Protein AF-A0A2H0Q4I6-F1 (afdb_monomer_lite)

Radius of gyration: 19.43 Å; chains: 1; bounding box: 42×50×56 Å

pLDDT: mean 83.9, std 11.61, range [44.5, 95.38]

Structure (mmCIF, N/CA/C/O backbone):
data_AF-A0A2H0Q4I6-F1
#
_entry.id   AF-A0A2H0Q4I6-F1
#
loop_
_atom_site.group_PDB
_atom_site.id
_atom_site.type_symbol
_atom_site.label_atom_id
_atom_site.label_alt_id
_atom_site.label_comp_id
_atom_site.label_asym_id
_atom_site.label_entity_id
_atom_site.label_seq_id
_atom_site.pdbx_PDB_ins_code
_atom_site.Cartn_x
_atom_site.Cartn_y
_atom_site.Cartn_z
_atom_site.occupancy
_atom_site.B_iso_or_equiv
_atom_site.auth_seq_id
_atom_site.auth_comp_id
_atom_site.auth_asym_id
_atom_site.auth_atom_id
_atom_site.pdbx_PDB_model_num
ATOM 1 N N . MET A 1 1 ? 1.299 37.654 40.352 1.00 44.50 1 MET A N 1
ATOM 2 C CA . MET A 1 1 ? 2.187 37.600 39.169 1.00 44.50 1 MET A CA 1
ATOM 3 C C . MET A 1 1 ? 2.622 36.148 38.981 1.00 44.50 1 MET A C 1
ATOM 5 O O . MET A 1 1 ? 3.611 35.758 39.574 1.00 44.50 1 MET A O 1
ATOM 9 N N . THR A 1 2 ? 1.852 35.319 38.267 1.00 45.03 2 THR A N 1
ATOM 10 C CA . THR A 1 2 ? 2.060 33.846 38.261 1.00 45.03 2 THR A CA 1
ATOM 11 C C . THR A 1 2 ? 1.660 33.159 36.943 1.00 45.03 2 THR A C 1
ATOM 13 O O . THR A 1 2 ? 1.434 31.959 36.931 1.00 45.03 2 THR A O 1
ATOM 16 N N . ASN A 1 3 ? 1.594 33.889 35.821 1.00 55.78 3 ASN A N 1
ATOM 17 C CA . ASN A 1 3 ? 1.218 33.302 34.519 1.00 55.78 3 ASN A CA 1
ATOM 18 C C . ASN A 1 3 ? 2.376 33.183 33.509 1.00 55.78 3 ASN A C 1
ATOM 20 O O . ASN A 1 3 ? 2.262 32.422 32.556 1.00 55.78 3 ASN A O 1
ATOM 24 N N . ASN A 1 4 ? 3.496 33.895 33.700 1.00 55.16 4 ASN A N 1
ATOM 25 C CA . ASN A 1 4 ? 4.619 33.862 32.748 1.00 55.16 4 ASN A CA 1
ATOM 26 C C . ASN A 1 4 ? 5.594 32.697 32.983 1.00 55.16 4 ASN A C 1
ATOM 28 O O . ASN A 1 4 ? 6.143 32.165 32.024 1.00 55.16 4 ASN A O 1
ATOM 32 N N . THR A 1 5 ? 5.791 32.270 34.232 1.00 57.03 5 THR A N 1
ATOM 33 C CA . THR A 1 5 ? 6.757 31.213 34.582 1.00 57.03 5 THR A CA 1
ATOM 34 C C . THR A 1 5 ? 6.311 29.843 34.065 1.00 57.03 5 THR A C 1
ATOM 36 O O . THR A 1 5 ? 7.096 29.109 33.477 1.00 57.03 5 THR A O 1
ATOM 39 N N . THR A 1 6 ? 5.014 29.553 34.155 1.00 72.25 6 THR A N 1
ATOM 40 C CA . THR A 1 6 ? 4.403 28.299 33.693 1.00 72.25 6 THR A CA 1
ATOM 41 C C . THR A 1 6 ? 4.457 28.137 32.173 1.00 72.25 6 THR A C 1
ATOM 43 O O . THR A 1 6 ? 4.635 27.028 31.680 1.00 72.25 6 THR A O 1
ATOM 46 N N . LEU A 1 7 ? 4.334 29.233 31.416 1.00 74.25 7 LEU A N 1
ATOM 47 C CA . LEU A 1 7 ? 4.436 29.222 29.951 1.00 74.25 7 LEU A CA 1
ATOM 48 C C . LEU A 1 7 ? 5.867 28.952 29.470 1.00 74.25 7 LEU A C 1
ATOM 50 O O . LEU A 1 7 ? 6.055 28.240 28.484 1.00 74.25 7 LEU A O 1
ATOM 54 N N . ILE A 1 8 ? 6.865 29.504 30.164 1.00 80.88 8 ILE A N 1
ATOM 55 C CA . ILE A 1 8 ? 8.283 29.290 29.845 1.00 80.88 8 ILE A CA 1
ATOM 56 C C . ILE A 1 8 ? 8.670 27.839 30.144 1.00 80.88 8 ILE A C 1
ATOM 58 O O . ILE A 1 8 ? 9.193 27.164 29.260 1.00 80.88 8 ILE A O 1
ATOM 62 N N . GLU A 1 9 ? 8.310 27.322 31.320 1.00 80.88 9 GLU A N 1
ATOM 63 C CA . GLU A 1 9 ? 8.563 25.924 31.696 1.00 80.88 9 GLU A CA 1
ATOM 64 C C . GLU A 1 9 ? 7.848 24.928 30.769 1.00 80.88 9 GLU A C 1
ATOM 66 O O . GLU A 1 9 ? 8.404 23.886 30.413 1.00 80.88 9 GLU A O 1
ATOM 71 N N . LEU A 1 10 ? 6.622 25.242 30.332 1.00 78.12 10 LEU A N 1
ATOM 72 C CA . LEU A 1 10 ? 5.894 24.422 29.363 1.00 78.12 10 LEU A CA 1
ATOM 73 C C . LEU A 1 10 ? 6.608 24.405 28.006 1.00 78.12 10 LEU A C 1
ATOM 75 O O . LEU A 1 10 ? 6.759 23.345 27.401 1.00 78.12 10 LEU A O 1
ATOM 79 N N . LYS A 1 11 ? 7.092 25.563 27.546 1.00 79.56 11 LYS A N 1
ATOM 80 C CA . LYS A 1 11 ? 7.826 25.688 26.282 1.00 79.56 11 LYS A CA 1
ATOM 81 C C . LYS A 1 11 ? 9.161 24.944 26.324 1.00 79.56 11 LYS A C 1
ATOM 83 O O . LYS A 1 11 ? 9.521 24.286 25.351 1.00 79.56 11 LYS A O 1
ATOM 88 N N . GLU A 1 12 ? 9.871 24.999 27.446 1.00 83.94 12 GLU A N 1
ATOM 89 C CA . GLU A 1 12 ? 11.109 24.244 27.659 1.00 83.94 12 GLU A CA 1
ATOM 90 C C . GLU A 1 12 ? 10.858 22.735 27.662 1.00 83.94 12 GLU A C 1
ATOM 92 O O . GLU A 1 12 ? 11.561 22.005 26.964 1.00 83.94 12 GLU A O 1
ATOM 97 N N . LYS A 1 13 ? 9.804 22.265 28.342 1.00 79.25 13 LYS A N 1
ATOM 98 C CA . LYS A 1 13 ? 9.411 20.848 28.315 1.00 79.25 13 LYS A CA 1
ATOM 99 C C . LYS A 1 13 ? 9.012 20.379 26.917 1.00 79.25 13 LYS A C 1
ATOM 101 O O . LYS A 1 13 ? 9.439 19.307 26.503 1.00 79.25 13 LYS A O 1
ATOM 106 N N . MET A 1 14 ? 8.248 21.175 26.167 1.00 77.38 14 MET A N 1
ATOM 107 C CA . MET A 1 14 ? 7.900 20.852 24.777 1.00 77.38 14 MET A CA 1
ATOM 108 C C . MET A 1 14 ? 9.143 20.761 23.887 1.00 77.38 14 MET A C 1
ATOM 110 O O . MET A 1 14 ? 9.287 19.803 23.132 1.00 77.38 14 MET A O 1
ATOM 114 N N . ASN A 1 15 ? 10.068 21.716 24.007 1.00 79.94 15 ASN A N 1
ATOM 115 C CA . ASN A 1 15 ? 11.317 21.701 23.247 1.00 79.94 15 ASN A CA 1
ATOM 116 C C . ASN A 1 15 ? 12.200 20.503 23.611 1.00 79.94 15 ASN A C 1
ATOM 118 O O . ASN A 1 15 ? 12.813 19.913 22.725 1.00 79.94 15 ASN A O 1
ATOM 122 N N . GLN A 1 16 ? 12.243 20.125 24.889 1.00 77.94 16 GLN A N 1
ATOM 123 C CA . GLN A 1 16 ? 12.984 18.958 25.353 1.00 77.94 16 GLN A CA 1
ATOM 124 C C . GLN A 1 16 ? 12.379 17.662 24.792 1.00 77.94 16 GLN A C 1
ATOM 126 O O . GLN A 1 16 ? 13.109 16.841 24.251 1.00 77.94 16 GLN A O 1
ATOM 131 N N . ILE A 1 17 ? 11.047 17.530 24.779 1.00 71.88 17 ILE A N 1
ATOM 132 C CA . ILE A 1 17 ? 10.348 16.390 24.158 1.00 71.88 17 ILE A CA 1
ATOM 133 C C . ILE A 1 17 ? 10.638 16.303 22.651 1.00 71.88 17 ILE A C 1
ATOM 135 O O . ILE A 1 17 ? 10.919 15.217 22.150 1.00 71.88 17 ILE A O 1
ATOM 139 N N . ILE A 1 18 ? 10.609 17.431 21.933 1.00 68.44 18 ILE A N 1
ATOM 140 C CA . ILE A 1 18 ? 10.920 17.493 20.491 1.00 68.44 18 ILE A CA 1
ATOM 141 C C . ILE A 1 18 ? 12.387 17.126 20.222 1.00 68.44 18 ILE A C 1
ATOM 143 O O . ILE A 1 18 ? 12.696 16.490 19.216 1.00 68.44 18 ILE A O 1
ATOM 147 N N . LYS A 1 19 ? 13.300 17.530 21.109 1.00 70.69 19 LYS A N 1
ATOM 148 C CA . LYS A 1 19 ? 14.734 17.240 20.998 1.00 70.69 19 LYS A CA 1
ATOM 149 C C . LYS A 1 19 ? 15.052 15.775 21.303 1.00 70.69 19 LYS A C 1
ATOM 151 O O . LYS A 1 19 ? 15.894 15.192 20.625 1.00 70.69 19 LYS A O 1
ATOM 156 N N . ASP A 1 20 ? 14.373 15.198 22.289 1.00 71.88 20 ASP A N 1
ATOM 157 C CA . ASP A 1 20 ? 14.580 13.817 22.737 1.00 71.88 20 ASP A CA 1
ATOM 158 C C . ASP A 1 20 ? 13.866 12.803 21.830 1.00 71.88 20 ASP A C 1
ATOM 160 O O . ASP A 1 20 ? 14.303 11.662 21.704 1.00 71.88 20 ASP A O 1
ATOM 164 N N . ASN A 1 21 ? 12.802 13.232 21.145 1.00 53.44 21 ASN A N 1
ATOM 165 C CA . ASN A 1 21 ? 12.129 12.485 20.089 1.00 53.44 21 ASN A CA 1
ATOM 166 C C . ASN A 1 21 ? 12.072 13.342 18.822 1.00 53.44 21 ASN A C 1
ATOM 168 O O . ASN A 1 21 ? 11.026 13.946 18.554 1.00 53.44 21 ASN A O 1
ATOM 172 N N . PRO A 1 22 ? 13.157 13.407 18.023 1.00 52.12 22 PRO A N 1
ATOM 173 C CA . PRO A 1 22 ? 13.086 14.055 16.728 1.00 52.12 22 PRO A CA 1
ATOM 174 C C . PRO A 1 22 ? 12.044 13.300 15.909 1.00 52.12 22 PRO A C 1
ATOM 176 O O . PRO A 1 22 ? 12.288 12.187 15.436 1.00 52.12 22 PRO A O 1
ATOM 179 N N . ALA A 1 23 ? 10.853 13.884 15.772 1.00 54.44 23 ALA A N 1
ATOM 180 C CA . ALA A 1 23 ? 9.865 13.384 14.841 1.00 54.44 23 ALA A CA 1
ATOM 181 C C . ALA A 1 23 ? 10.581 13.291 13.494 1.00 54.44 23 ALA A C 1
ATOM 183 O O . ALA A 1 23 ? 11.100 14.301 13.008 1.00 54.44 23 ALA A O 1
ATOM 184 N N . LYS A 1 24 ? 10.668 12.085 12.911 1.00 57.19 24 LYS A N 1
ATOM 185 C CA . LYS A 1 24 ? 11.059 11.961 11.503 1.00 57.19 24 LYS A CA 1
ATOM 186 C C . LYS A 1 24 ? 10.191 12.970 10.771 1.00 57.19 24 LYS A C 1
ATOM 188 O O . LYS A 1 24 ? 8.970 12.896 10.901 1.00 57.19 24 LYS A O 1
ATOM 193 N N . ALA A 1 25 ? 10.811 13.957 10.127 1.00 57.75 25 ALA A N 1
ATOM 194 C CA . ALA A 1 25 ? 10.079 15.010 9.450 1.00 57.75 25 ALA A CA 1
ATOM 195 C C . ALA A 1 25 ? 9.182 14.333 8.412 1.00 57.75 25 ALA A C 1
ATOM 197 O O . ALA A 1 25 ? 9.664 13.911 7.366 1.00 57.75 25 ALA A O 1
ATOM 198 N N . GLN A 1 26 ? 7.906 14.142 8.754 1.00 65.44 26 GLN A N 1
ATOM 199 C CA . GLN A 1 26 ? 6.947 13.521 7.858 1.00 65.44 26 GLN A CA 1
ATOM 200 C C . GLN A 1 26 ? 6.845 14.440 6.657 1.00 65.44 26 GLN A C 1
ATOM 202 O O . GLN A 1 26 ? 6.472 15.615 6.797 1.00 65.44 26 GLN A O 1
ATOM 207 N N . SER A 1 27 ? 7.235 13.918 5.500 1.00 81.69 27 SER A N 1
ATOM 208 C CA . SER A 1 27 ? 7.129 14.655 4.255 1.00 81.69 27 SER A CA 1
ATOM 209 C C . SER A 1 27 ? 5.656 14.982 3.995 1.00 81.69 27 SER A C 1
ATOM 211 O O . SER A 1 27 ? 4.747 14.348 4.539 1.00 81.69 27 SER A O 1
ATOM 213 N N . LYS A 1 28 ? 5.394 15.982 3.149 1.00 86.31 28 LYS A N 1
ATOM 214 C CA . LYS A 1 28 ? 4.022 16.293 2.721 1.00 86.31 28 LYS A CA 1
ATOM 215 C C . LYS A 1 28 ? 3.318 15.036 2.180 1.00 86.31 28 LYS A C 1
ATOM 217 O O . LYS A 1 28 ? 2.162 14.801 2.499 1.00 86.31 28 LYS A O 1
ATOM 222 N N . ILE A 1 29 ? 4.062 14.205 1.453 1.00 88.31 29 ILE A N 1
ATOM 223 C CA . ILE A 1 29 ? 3.587 12.957 0.856 1.00 88.31 29 ILE A CA 1
ATOM 224 C C . ILE A 1 29 ? 3.210 11.930 1.931 1.00 88.31 29 ILE A C 1
ATOM 226 O O . ILE A 1 29 ? 2.155 11.314 1.835 1.00 88.31 29 ILE A O 1
ATOM 230 N N . ASP A 1 30 ? 4.020 11.782 2.985 1.00 87.94 30 ASP A N 1
ATOM 231 C CA . ASP A 1 30 ? 3.708 10.865 4.093 1.00 87.94 30 ASP A CA 1
ATOM 232 C C . ASP A 1 30 ? 2.414 11.265 4.808 1.00 87.94 30 ASP A C 1
ATOM 234 O O . ASP A 1 30 ? 1.632 10.404 5.206 1.00 87.94 30 ASP A O 1
ATOM 238 N N . ARG A 1 31 ? 2.167 12.575 4.943 1.00 88.88 31 ARG A N 1
ATOM 239 C CA . ARG A 1 31 ? 0.916 13.088 5.514 1.00 88.88 31 ARG A CA 1
ATOM 240 C C . ARG A 1 31 ? -0.274 12.785 4.617 1.00 88.88 31 ARG A C 1
ATOM 242 O O . ARG A 1 31 ? -1.304 12.378 5.131 1.00 88.88 31 ARG A O 1
ATOM 249 N N . GLU A 1 32 ? -0.142 12.967 3.305 1.00 90.94 32 GLU A N 1
ATOM 250 C CA . GLU A 1 32 ? -1.223 12.663 2.359 1.00 90.94 32 GLU A CA 1
ATOM 251 C C . GLU A 1 32 ? -1.553 11.160 2.345 1.00 90.94 32 GLU A C 1
ATOM 253 O O . GLU A 1 32 ? -2.727 10.796 2.356 1.00 90.94 32 GLU A O 1
ATOM 258 N N . ILE A 1 33 ? -0.542 10.286 2.438 1.00 92.56 33 ILE A N 1
ATOM 259 C CA . ILE A 1 33 ? -0.754 8.841 2.616 1.00 92.56 33 ILE A CA 1
ATOM 260 C C . ILE A 1 33 ? -1.500 8.563 3.920 1.00 92.56 33 ILE A C 1
ATOM 262 O O . ILE A 1 33 ? -2.504 7.858 3.907 1.00 92.56 33 ILE A O 1
ATOM 266 N N . PHE A 1 34 ? -1.037 9.129 5.035 1.00 91.25 34 PHE A N 1
ATOM 267 C CA . PHE A 1 34 ? -1.658 8.906 6.337 1.00 91.25 34 PHE A CA 1
ATOM 268 C C . PHE A 1 34 ? -3.122 9.365 6.372 1.00 91.25 34 PHE A C 1
ATOM 270 O O . PHE A 1 34 ? -3.969 8.631 6.870 1.00 91.25 34 PHE A O 1
ATOM 277 N N . MET A 1 35 ? -3.421 10.540 5.810 1.00 91.19 35 MET A N 1
ATOM 278 C CA . MET A 1 35 ? -4.788 11.059 5.703 1.00 91.19 35 MET A CA 1
ATOM 279 C C . MET A 1 35 ? -5.687 10.109 4.912 1.00 91.19 35 MET A C 1
ATOM 281 O O . MET A 1 35 ? -6.779 9.791 5.366 1.00 91.19 35 MET A O 1
ATOM 285 N N . PHE A 1 36 ? -5.211 9.605 3.772 1.00 92.94 36 PHE A N 1
ATOM 286 C CA . PHE A 1 36 ? -5.971 8.644 2.976 1.00 92.94 36 PHE A CA 1
ATOM 287 C C . PHE A 1 36 ? -6.238 7.339 3.742 1.00 92.94 36 PHE A C 1
ATOM 289 O O . PHE A 1 36 ? -7.345 6.810 3.708 1.00 92.94 36 PHE A O 1
ATOM 296 N N . GLU A 1 37 ? -5.249 6.817 4.470 1.00 93.06 37 GLU A N 1
ATOM 297 C CA . GLU A 1 37 ? -5.468 5.633 5.302 1.00 93.06 37 GLU A CA 1
ATOM 298 C C . GLU A 1 37 ? -6.458 5.883 6.451 1.00 93.06 37 GLU A C 1
ATOM 300 O O . GLU A 1 37 ? -7.256 4.999 6.758 1.00 93.06 37 GLU A O 1
ATOM 305 N N . GLU A 1 38 ? -6.409 7.055 7.094 1.00 91.62 38 GLU A N 1
ATOM 306 C CA . GLU A 1 38 ? -7.382 7.446 8.123 1.00 91.62 38 GLU A CA 1
ATOM 307 C C . GLU A 1 38 ? -8.795 7.497 7.542 1.00 91.62 38 GLU A C 1
ATOM 309 O O . GLU A 1 38 ? -9.693 6.897 8.122 1.00 91.62 38 GLU A O 1
ATOM 314 N N . GLU A 1 39 ? -8.986 8.103 6.366 1.00 91.44 39 GLU A N 1
ATOM 315 C CA . GLU A 1 39 ? -10.287 8.130 5.684 1.00 91.44 39 GLU A CA 1
ATOM 316 C C . GLU A 1 39 ? -10.826 6.708 5.445 1.00 91.44 39 GLU A C 1
ATOM 318 O O . GLU A 1 39 ? -11.986 6.422 5.742 1.00 91.44 39 GLU A O 1
ATOM 323 N N . LEU A 1 40 ? -9.987 5.771 4.986 1.00 91.06 40 LEU A N 1
ATOM 324 C CA . LEU A 1 40 ? -10.395 4.369 4.818 1.00 91.06 40 LEU A CA 1
ATOM 325 C C . LEU A 1 40 ? -10.759 3.693 6.152 1.00 91.06 40 LEU A C 1
ATOM 327 O O . LEU A 1 40 ? -11.696 2.889 6.201 1.00 91.06 40 LEU A O 1
ATOM 331 N N . ARG A 1 41 ? -10.045 4.012 7.239 1.00 91.19 41 ARG A N 1
ATOM 332 C CA . ARG A 1 41 ? -10.357 3.509 8.590 1.00 91.19 41 ARG A CA 1
ATOM 333 C C . ARG A 1 41 ? -11.668 4.089 9.117 1.00 91.19 41 ARG A C 1
ATOM 335 O O . ARG A 1 41 ? -12.463 3.335 9.676 1.00 91.19 41 ARG A O 1
ATOM 342 N N . GLU A 1 42 ? -11.917 5.379 8.913 1.00 90.31 42 GLU A N 1
ATOM 343 C CA . GLU A 1 42 ? -13.157 6.062 9.302 1.00 90.31 42 GLU A CA 1
ATOM 344 C C . GLU A 1 42 ? -14.374 5.523 8.543 1.00 90.31 42 GLU A C 1
ATOM 346 O O . GLU A 1 42 ? -15.450 5.376 9.122 1.00 90.31 42 GLU A O 1
ATOM 351 N N . LEU A 1 43 ? -14.191 5.129 7.279 1.00 87.06 43 LEU A N 1
ATOM 352 C CA . LEU A 1 43 ? -15.200 4.411 6.495 1.00 87.06 43 LEU A CA 1
ATOM 353 C C . LEU A 1 43 ? -15.467 2.980 7.001 1.00 87.06 43 LEU A C 1
ATOM 355 O O . LEU A 1 43 ? -16.374 2.314 6.504 1.00 87.06 43 LEU A O 1
ATOM 359 N N . GLY A 1 44 ? -14.704 2.490 7.982 1.00 85.19 44 GLY A N 1
ATOM 360 C CA . GLY A 1 44 ? -14.876 1.160 8.566 1.00 85.19 44 GLY A CA 1
ATOM 361 C C . GLY A 1 44 ? -14.367 0.026 7.675 1.00 85.19 44 GLY A C 1
ATOM 362 O O . GLY A 1 44 ? -14.810 -1.120 7.822 1.00 85.19 44 GLY A O 1
ATOM 363 N N . LEU A 1 45 ? -13.443 0.320 6.753 1.00 88.75 45 LEU A N 1
ATOM 364 C CA . LEU A 1 45 ? -12.925 -0.660 5.806 1.00 88.75 45 LEU A CA 1
ATOM 365 C C . LEU A 1 45 ? -12.120 -1.750 6.530 1.00 88.75 45 LEU A C 1
ATOM 367 O O . LEU A 1 45 ? -10.982 -1.543 6.951 1.00 88.75 45 LEU A O 1
ATOM 371 N N . SER A 1 46 ? -12.728 -2.928 6.670 1.00 88.12 46 SER A N 1
ATOM 372 C CA . SER A 1 46 ? -12.228 -4.039 7.494 1.00 88.12 46 SER A CA 1
ATOM 373 C C . SER A 1 46 ? -11.993 -5.333 6.707 1.00 88.12 46 SER A C 1
ATOM 375 O O . SER A 1 46 ? -11.955 -6.421 7.283 1.00 88.12 46 SER A O 1
ATOM 377 N N . PHE A 1 47 ? -11.795 -5.214 5.396 1.00 90.69 47 PHE A N 1
ATOM 378 C CA . PHE A 1 47 ? -11.426 -6.308 4.501 1.00 90.69 47 PHE A CA 1
ATOM 379 C C . PHE A 1 47 ? -10.213 -5.932 3.655 1.00 90.69 47 PHE A C 1
ATOM 381 O O . PHE A 1 47 ? -9.906 -4.756 3.475 1.00 90.69 47 PHE A O 1
ATOM 388 N N . GLU A 1 48 ? -9.505 -6.943 3.158 1.00 93.44 48 GLU A N 1
ATOM 389 C CA . GLU A 1 48 ? -8.319 -6.735 2.333 1.00 93.44 48 GLU A CA 1
ATOM 390 C C . GLU A 1 48 ? -8.696 -6.339 0.908 1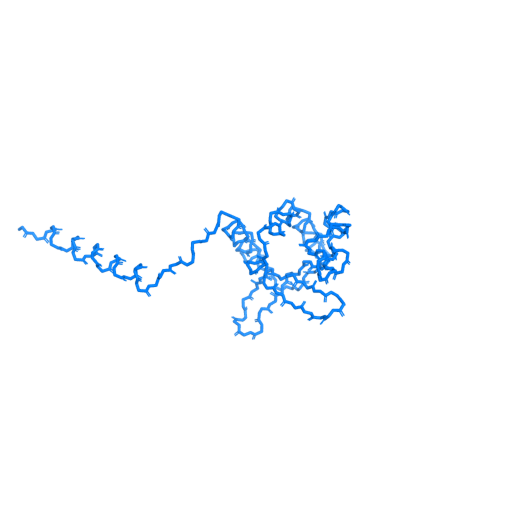.00 93.44 48 GLU A C 1
ATOM 392 O O . GLU A 1 48 ? -9.624 -6.894 0.321 1.00 93.44 48 GLU A O 1
ATOM 397 N N . VAL A 1 49 ? -7.941 -5.395 0.348 1.00 93.50 49 VAL A N 1
ATOM 398 C CA . VAL A 1 49 ? -8.076 -4.973 -1.048 1.00 93.50 49 VAL A CA 1
ATOM 399 C C . VAL A 1 49 ? -6.693 -4.853 -1.645 1.00 93.50 49 VAL A C 1
ATOM 401 O O . VAL A 1 49 ? -5.857 -4.134 -1.107 1.00 93.50 49 VAL A O 1
ATOM 404 N N . ASP A 1 50 ? -6.450 -5.516 -2.764 1.00 93.88 50 ASP A N 1
ATOM 405 C CA . ASP A 1 50 ? -5.228 -5.371 -3.542 1.00 93.88 50 ASP A CA 1
ATOM 406 C C . ASP A 1 50 ? -5.522 -4.808 -4.935 1.00 93.88 50 ASP A C 1
ATOM 408 O O . ASP A 1 50 ? -6.599 -4.990 -5.507 1.00 93.88 50 ASP A O 1
ATOM 412 N N . ALA A 1 51 ? -4.565 -4.066 -5.478 1.00 94.12 51 ALA A N 1
ATOM 413 C CA . ALA A 1 51 ? -4.585 -3.568 -6.842 1.00 94.12 51 ALA A CA 1
ATOM 414 C C . ALA A 1 51 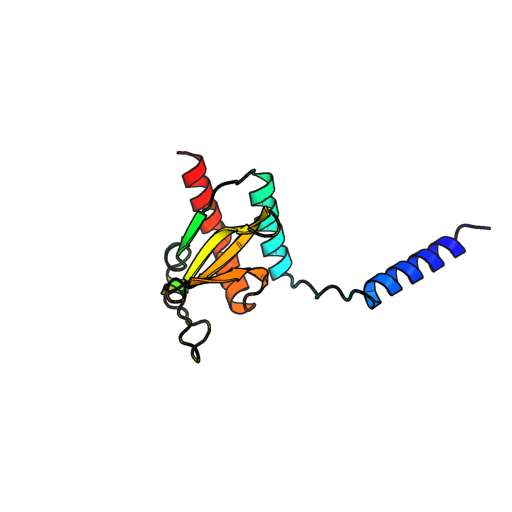? -3.179 -3.631 -7.425 1.00 94.12 51 ALA A C 1
ATOM 416 O O . ALA A 1 51 ? -2.237 -3.040 -6.885 1.00 94.12 51 ALA A O 1
ATOM 417 N N . ASN A 1 52 ? -3.033 -4.333 -8.546 1.00 94.25 52 ASN A N 1
ATOM 418 C CA . ASN A 1 52 ? -1.775 -4.334 -9.282 1.00 94.25 52 ASN A CA 1
ATOM 419 C C . ASN A 1 52 ? -1.477 -2.922 -9.785 1.00 94.25 52 ASN A C 1
ATOM 421 O O . ASN A 1 52 ? -2.391 -2.189 -10.163 1.00 94.25 52 ASN A O 1
ATOM 425 N N . PHE A 1 53 ? -0.205 -2.534 -9.846 1.00 94.00 53 PHE A N 1
ATOM 426 C CA . PHE A 1 53 ? 0.145 -1.186 -10.307 1.00 94.00 53 PHE A CA 1
ATOM 427 C C . PHE A 1 53 ? -0.394 -0.902 -11.718 1.00 94.00 53 PHE A C 1
ATOM 429 O O . PHE A 1 53 ? -0.868 0.200 -11.967 1.00 94.00 53 PHE A O 1
ATOM 436 N N . ASN A 1 54 ? -0.435 -1.909 -12.598 1.00 92.06 54 ASN A N 1
ATOM 437 C CA . ASN A 1 54 ? -1.002 -1.798 -13.949 1.00 92.06 54 ASN A CA 1
ATOM 438 C C . ASN A 1 54 ? -2.507 -1.487 -13.957 1.00 92.06 54 ASN A C 1
ATOM 440 O O . ASN A 1 54 ? -2.994 -0.903 -14.921 1.00 92.06 54 ASN A O 1
ATOM 444 N N . GLU A 1 55 ? -3.241 -1.916 -12.926 1.00 91.06 55 GLU A N 1
ATOM 445 C CA . GLU A 1 55 ? -4.679 -1.648 -12.776 1.00 91.06 55 GLU A CA 1
ATOM 446 C C . GLU A 1 55 ? -4.932 -0.226 -12.277 1.00 91.06 55 GLU A C 1
ATOM 448 O O . GLU A 1 55 ? -5.951 0.374 -12.608 1.00 91.06 55 GLU A O 1
ATOM 453 N N . LEU A 1 56 ? -4.004 0.302 -11.475 1.00 91.25 56 LEU A N 1
ATOM 454 C CA . LEU A 1 56 ? -4.047 1.668 -10.968 1.00 91.25 56 LEU A CA 1
ATOM 455 C C . LEU A 1 56 ? -3.705 2.674 -12.067 1.00 91.25 56 LEU A C 1
ATOM 457 O O . LEU A 1 56 ? -4.428 3.645 -12.278 1.00 91.25 56 LEU A O 1
ATOM 461 N N . ASP A 1 57 ? -2.603 2.422 -12.768 1.00 90.69 57 ASP A N 1
ATOM 462 C CA . ASP A 1 57 ? -2.177 3.159 -13.948 1.00 90.69 57 ASP A CA 1
ATOM 463 C C . ASP A 1 57 ? -1.229 2.281 -14.777 1.00 90.69 57 ASP A C 1
ATOM 465 O O . ASP A 1 57 ? -0.176 1.836 -14.314 1.00 90.69 57 ASP A O 1
ATOM 469 N N . SER A 1 58 ? -1.576 2.081 -16.048 1.00 87.50 58 SER A N 1
ATOM 470 C CA . SER A 1 58 ? -0.757 1.352 -17.023 1.00 87.50 58 SER A CA 1
ATOM 471 C C . SER A 1 58 ? 0.704 1.827 -17.086 1.00 87.50 58 SER A C 1
ATOM 473 O O . SER A 1 58 ? 1.601 1.013 -17.320 1.00 87.50 58 SER A O 1
ATOM 475 N N . SER A 1 59 ? 0.962 3.116 -16.828 1.00 88.44 59 SER A N 1
ATOM 476 C CA . SER A 1 59 ? 2.308 3.693 -16.835 1.00 88.44 59 SER A CA 1
ATOM 477 C C . SER A 1 59 ? 3.171 3.186 -15.678 1.00 88.44 59 SER A C 1
ATOM 479 O O . SER A 1 59 ? 4.378 3.003 -15.847 1.00 88.44 59 SER A O 1
ATOM 481 N N . LEU A 1 60 ? 2.565 2.873 -14.526 1.00 87.94 60 LEU A N 1
ATOM 482 C CA . LEU A 1 60 ? 3.279 2.327 -13.371 1.00 87.94 60 LEU A CA 1
ATOM 483 C C . LEU A 1 60 ? 3.806 0.929 -13.652 1.00 87.94 60 LEU A C 1
ATOM 485 O O . LEU A 1 60 ? 4.883 0.581 -13.178 1.00 87.94 60 LEU A O 1
ATOM 489 N N . GLY A 1 61 ? 3.088 0.151 -14.457 1.00 85.94 61 GLY A N 1
ATOM 490 C CA . GLY A 1 61 ? 3.477 -1.209 -14.796 1.00 85.94 61 GLY A CA 1
ATOM 491 C C . GLY A 1 61 ? 4.809 -1.335 -15.499 1.00 85.94 61 GLY A C 1
ATOM 492 O O . GLY A 1 61 ? 5.596 -2.238 -15.224 1.00 85.94 61 GLY A O 1
ATOM 493 N N . GLN A 1 62 ? 5.076 -0.394 -16.393 1.00 86.38 62 GLN A N 1
ATOM 494 C CA . GLN A 1 62 ? 6.321 -0.348 -17.148 1.00 86.38 62 GLN A CA 1
ATOM 495 C C . GLN A 1 62 ? 7.392 0.489 -16.437 1.00 86.38 62 GLN A C 1
ATOM 497 O O . GLN A 1 62 ? 8.547 0.492 -16.861 1.00 86.38 62 GLN A O 1
ATOM 502 N N . HIS A 1 63 ? 7.032 1.191 -15.354 1.00 86.44 63 HIS A N 1
ATOM 503 C CA . HIS A 1 63 ? 7.957 2.053 -14.628 1.00 86.44 63 HIS A CA 1
ATOM 504 C C . HIS A 1 63 ? 8.984 1.229 -13.856 1.00 86.44 63 HIS A C 1
ATOM 506 O O . HIS A 1 63 ? 8.652 0.302 -13.111 1.00 86.44 63 HIS A O 1
ATOM 512 N N . VAL A 1 64 ? 10.251 1.604 -14.008 1.00 85.44 64 VAL A N 1
ATOM 513 C CA . VAL A 1 64 ? 11.373 0.977 -13.312 1.00 85.44 64 VAL A CA 1
ATOM 514 C C . VAL A 1 64 ? 11.772 1.872 -12.144 1.00 85.44 64 VAL A C 1
ATOM 516 O O . VAL A 1 64 ? 12.494 2.845 -12.331 1.00 85.44 64 VAL A O 1
ATOM 519 N N . PHE A 1 65 ? 11.315 1.549 -10.932 1.00 79.38 65 PHE A N 1
ATOM 520 C CA . PHE A 1 65 ? 11.634 2.348 -9.737 1.00 79.38 65 PHE A CA 1
ATOM 521 C C . PHE A 1 65 ? 13.057 2.087 -9.213 1.00 79.38 65 PHE A C 1
ATOM 523 O O . PHE A 1 65 ? 13.590 2.870 -8.432 1.00 79.38 65 PHE A O 1
ATOM 530 N N . ASN A 1 66 ? 13.681 0.970 -9.602 1.00 76.44 66 ASN A N 1
ATOM 531 C CA . ASN A 1 66 ? 15.083 0.675 -9.308 1.00 76.44 66 ASN A CA 1
ATOM 532 C C . ASN A 1 66 ? 15.656 -0.263 -10.378 1.00 76.44 66 ASN A C 1
ATOM 534 O O . ASN A 1 66 ? 15.405 -1.470 -10.373 1.00 76.44 66 ASN A O 1
ATOM 538 N N . SER A 1 67 ? 16.453 0.301 -11.282 1.00 71.88 67 SER A N 1
ATOM 539 C CA . SER A 1 67 ? 17.093 -0.417 -12.387 1.00 71.88 67 SER A CA 1
ATOM 540 C C . SER A 1 67 ? 18.167 -1.403 -11.925 1.00 71.88 67 SER A C 1
ATOM 542 O O . SER A 1 67 ? 18.336 -2.453 -12.538 1.00 71.88 67 SER A O 1
ATOM 544 N N . THR A 1 68 ? 18.848 -1.122 -10.813 1.00 71.38 68 THR A N 1
ATOM 545 C CA . THR A 1 68 ? 19.922 -1.963 -10.262 1.00 71.38 68 THR A CA 1
ATOM 546 C C . THR A 1 68 ? 19.397 -3.276 -9.688 1.00 71.38 68 THR A C 1
ATOM 548 O O . THR A 1 68 ? 20.132 -4.255 -9.620 1.00 71.38 68 THR A O 1
ATOM 551 N N . HIS A 1 69 ? 18.156 -3.304 -9.199 1.00 67.56 69 HIS A N 1
ATOM 552 C CA . HIS A 1 69 ? 17.561 -4.488 -8.557 1.00 67.56 69 HIS A CA 1
ATOM 553 C C . HIS A 1 69 ? 16.380 -5.057 -9.354 1.00 67.56 69 HIS A C 1
ATOM 555 O O . HIS A 1 69 ? 15.697 -5.958 -8.875 1.00 67.56 69 HIS A O 1
ATOM 561 N N . GLY A 1 70 ? 16.135 -4.539 -10.564 1.00 63.69 70 GLY A N 1
ATOM 562 C CA . GLY A 1 70 ? 15.038 -4.990 -11.419 1.00 63.69 70 GLY A CA 1
ATOM 563 C C . GLY A 1 70 ? 13.656 -4.729 -10.818 1.00 63.69 70 GLY A C 1
ATOM 564 O O . GLY A 1 70 ? 12.747 -5.527 -11.024 1.00 63.69 70 GLY A O 1
ATOM 565 N N . PHE A 1 71 ? 13.491 -3.639 -10.061 1.00 77.00 71 PHE A N 1
ATOM 566 C CA . PHE A 1 71 ? 12.181 -3.219 -9.569 1.00 77.00 71 PHE A CA 1
ATOM 567 C C . PHE A 1 71 ? 11.391 -2.648 -10.750 1.00 77.00 71 PHE A C 1
ATOM 569 O O . PHE A 1 71 ? 11.601 -1.494 -11.132 1.00 77.00 71 PHE A O 1
ATOM 576 N N . ILE A 1 72 ? 10.492 -3.452 -11.314 1.00 86.56 72 ILE A N 1
ATOM 577 C CA . ILE A 1 72 ? 9.574 -3.067 -12.392 1.00 86.56 72 ILE A CA 1
ATOM 578 C C . ILE A 1 72 ? 8.160 -3.101 -11.822 1.00 86.56 72 ILE A C 1
ATOM 580 O O . ILE A 1 72 ? 7.776 -4.106 -11.229 1.00 86.56 72 ILE A O 1
ATOM 584 N N . GLY A 1 73 ? 7.382 -2.031 -11.990 1.00 85.69 73 GLY A N 1
ATOM 585 C CA . GLY A 1 73 ? 6.080 -1.893 -11.331 1.00 85.69 73 GLY A CA 1
ATOM 586 C C . GLY A 1 73 ? 5.075 -3.008 -11.637 1.00 85.69 73 GLY A C 1
ATOM 587 O O . GLY A 1 73 ? 4.258 -3.307 -10.777 1.00 85.69 73 GLY A O 1
ATOM 588 N N . GLN A 1 74 ? 5.183 -3.700 -12.778 1.00 89.81 74 GLN A N 1
ATOM 589 C CA . GLN A 1 74 ? 4.358 -4.878 -13.099 1.00 89.81 74 GLN A CA 1
ATOM 590 C C . GLN A 1 74 ? 4.446 -6.005 -12.056 1.00 89.81 74 GLN A C 1
ATOM 592 O O . GLN A 1 74 ? 3.535 -6.821 -11.951 1.00 89.81 74 GLN A O 1
ATOM 597 N N . ASP A 1 75 ? 5.546 -6.069 -11.302 1.00 90.06 75 ASP A N 1
ATOM 598 C CA . ASP A 1 75 ? 5.774 -7.093 -10.284 1.00 90.06 75 ASP A CA 1
ATOM 599 C C . ASP A 1 75 ? 5.190 -6.697 -8.919 1.00 90.06 75 ASP A C 1
ATOM 601 O O . ASP A 1 75 ? 5.395 -7.412 -7.936 1.00 90.06 75 ASP A O 1
ATOM 605 N N . TYR A 1 76 ? 4.496 -5.557 -8.837 1.00 91.31 76 TYR A N 1
ATOM 606 C CA . TYR A 1 76 ? 4.051 -4.965 -7.585 1.00 91.31 76 TYR A CA 1
ATOM 607 C C . TYR A 1 76 ? 2.553 -4.683 -7.561 1.00 91.31 76 TYR A C 1
ATOM 609 O O . TYR A 1 76 ? 1.926 -4.319 -8.561 1.00 91.31 76 TYR A O 1
ATOM 617 N N . CYS A 1 77 ? 1.990 -4.800 -6.365 1.00 93.69 77 CYS A N 1
ATOM 618 C CA . CYS A 1 77 ? 0.635 -4.369 -6.072 1.00 93.69 77 CYS A CA 1
ATOM 619 C C . CYS A 1 77 ? 0.600 -3.494 -4.818 1.00 93.69 77 CYS A C 1
ATOM 621 O O . CYS A 1 77 ? 1.433 -3.606 -3.912 1.00 93.69 77 CYS A O 1
ATOM 623 N N . LEU A 1 78 ? -0.366 -2.582 -4.797 1.00 95.38 78 LEU A N 1
ATOM 624 C CA . LEU A 1 78 ? -0.751 -1.831 -3.614 1.00 95.38 78 LEU A CA 1
ATOM 625 C C . LEU A 1 78 ? -1.829 -2.637 -2.898 1.00 95.38 78 LEU A C 1
ATOM 627 O O . LEU A 1 78 ? -2.807 -3.039 -3.526 1.00 95.38 78 LEU A O 1
ATOM 631 N N . LYS A 1 79 ? -1.669 -2.858 -1.597 1.00 95.25 79 LYS A N 1
ATOM 632 C CA . LYS A 1 79 ? -2.636 -3.599 -0.792 1.00 95.25 79 LYS A CA 1
ATOM 633 C C . LYS A 1 79 ? -3.016 -2.830 0.464 1.00 95.25 79 LYS A C 1
ATOM 635 O O . LYS A 1 79 ? -2.154 -2.374 1.209 1.00 95.25 79 LYS A O 1
ATOM 640 N N . TRP A 1 80 ? -4.314 -2.740 0.715 1.00 95.31 80 TRP A N 1
ATOM 641 C CA . TRP A 1 80 ? -4.896 -2.408 2.005 1.00 95.31 80 TRP A CA 1
ATOM 642 C C . TRP A 1 80 ? -4.990 -3.680 2.844 1.00 95.31 80 TRP A C 1
ATOM 644 O O . TRP A 1 80 ? -5.672 -4.634 2.462 1.00 95.31 80 TRP A O 1
ATOM 654 N N . THR A 1 81 ? -4.266 -3.727 3.959 1.00 94.81 81 THR A N 1
ATOM 655 C CA . THR A 1 81 ? -4.161 -4.939 4.779 1.00 94.81 81 THR A CA 1
ATOM 656 C C . THR A 1 81 ? -4.091 -4.609 6.259 1.00 94.81 81 THR A C 1
ATOM 658 O O . THR A 1 81 ? -3.687 -3.514 6.656 1.00 94.81 81 THR A O 1
ATOM 661 N N . LYS A 1 82 ? -4.448 -5.579 7.099 1.00 94.06 82 LYS A N 1
ATOM 662 C CA . LYS A 1 82 ? -4.317 -5.457 8.549 1.00 94.06 82 LYS A CA 1
ATOM 663 C C . LYS A 1 82 ? -2.905 -5.823 8.991 1.00 94.06 82 LYS A C 1
ATOM 665 O O . LYS A 1 82 ? -2.390 -6.881 8.636 1.00 94.06 82 LYS A O 1
ATOM 670 N N . ASN A 1 83 ? -2.285 -4.972 9.800 1.00 89.19 83 ASN A N 1
ATOM 671 C CA . ASN A 1 83 ? -0.991 -5.267 10.398 1.00 89.19 83 ASN A CA 1
ATOM 672 C C . ASN A 1 83 ? -1.160 -6.389 11.433 1.00 89.19 83 ASN A C 1
ATOM 674 O O . ASN A 1 83 ? -1.936 -6.218 12.377 1.00 89.19 83 ASN A O 1
ATOM 678 N N . PRO A 1 84 ? -0.438 -7.515 11.315 1.00 86.56 84 PRO A N 1
ATOM 679 C CA . PRO A 1 84 ? -0.587 -8.626 12.250 1.00 86.56 84 PRO A CA 1
ATOM 680 C C . PRO A 1 84 ? -0.110 -8.283 13.669 1.00 86.56 84 PRO A C 1
ATOM 682 O O . PRO A 1 84 ? -0.566 -8.899 14.626 1.00 86.56 84 PRO A O 1
ATOM 685 N N . GLN A 1 85 ? 0.788 -7.304 13.824 1.00 86.75 85 GLN A N 1
ATOM 686 C CA . GLN A 1 85 ? 1.350 -6.909 15.118 1.00 86.75 85 GLN A CA 1
ATOM 687 C C . GLN A 1 85 ? 0.501 -5.848 15.817 1.00 86.75 85 GLN A C 1
ATOM 689 O O . GLN A 1 85 ? 0.237 -5.957 17.011 1.00 86.75 85 GLN A O 1
ATOM 694 N N . THR A 1 86 ? 0.070 -4.816 15.088 1.00 88.50 86 THR A N 1
ATOM 695 C CA . THR A 1 86 ? -0.658 -3.679 15.679 1.00 88.50 86 THR A CA 1
ATOM 696 C C . THR A 1 86 ? -2.169 -3.778 15.511 1.00 88.50 86 THR A C 1
ATOM 698 O O . THR A 1 86 ? -2.898 -3.000 16.117 1.00 88.50 86 THR A O 1
ATOM 701 N N . SER A 1 87 ? -2.665 -4.715 14.695 1.00 86.88 87 SER A N 1
ATOM 702 C CA . SER A 1 87 ? -4.072 -4.802 14.284 1.00 86.88 87 SER A CA 1
ATOM 703 C C . SER A 1 87 ? -4.620 -3.554 13.577 1.00 86.88 87 SER A C 1
ATOM 705 O O . SER A 1 87 ? -5.827 -3.462 13.359 1.00 86.88 87 SER A O 1
ATOM 707 N N . VAL A 1 88 ? -3.754 -2.619 13.180 1.00 90.50 88 VAL A N 1
ATOM 708 C CA . VAL A 1 88 ? -4.120 -1.414 12.429 1.00 90.50 88 VAL A CA 1
ATOM 709 C C . VAL A 1 88 ? -4.115 -1.728 10.937 1.00 90.50 88 VAL A C 1
ATOM 711 O O . VAL A 1 88 ? -3.210 -2.404 10.450 1.00 90.50 88 VAL A O 1
ATOM 714 N N . TRP A 1 89 ? -5.121 -1.251 10.212 1.00 93.25 89 TRP A N 1
ATOM 715 C CA . TRP A 1 89 ? -5.167 -1.349 8.755 1.00 93.25 89 TRP A CA 1
ATOM 716 C C . TRP A 1 89 ? -4.329 -0.258 8.100 1.00 93.25 89 TRP A C 1
ATOM 718 O O . TRP A 1 89 ? -4.353 0.874 8.574 1.00 93.25 89 TRP A O 1
ATOM 728 N N . TYR A 1 90 ? -3.584 -0.595 7.052 1.00 94.00 90 TYR A N 1
ATOM 729 C CA . TYR A 1 90 ? -2.616 0.298 6.415 1.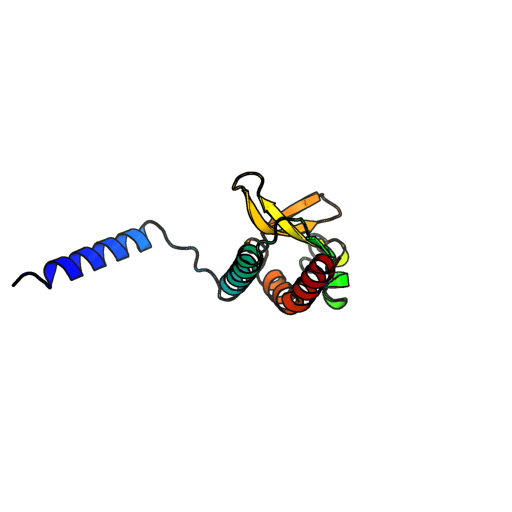00 94.00 90 TYR A CA 1
ATOM 730 C C . TYR A 1 90 ? -2.317 -0.133 4.974 1.00 94.00 90 TYR A C 1
ATOM 732 O O . TYR A 1 90 ? -2.629 -1.259 4.562 1.00 94.00 90 TYR A O 1
ATOM 740 N N . LEU A 1 91 ? -1.707 0.768 4.207 1.00 95.06 91 LEU A N 1
ATOM 741 C CA . LEU A 1 91 ? -1.268 0.517 2.842 1.00 95.06 91 LEU A CA 1
ATOM 742 C C . LEU A 1 91 ? 0.133 -0.093 2.817 1.00 95.06 91 LEU A C 1
ATOM 744 O O . LEU A 1 91 ? 1.101 0.447 3.366 1.00 95.06 91 LEU A O 1
ATOM 748 N N . VAL A 1 92 ? 0.257 -1.200 2.095 1.00 94.62 92 VAL A N 1
ATOM 749 C CA . VAL A 1 92 ? 1.527 -1.864 1.808 1.00 94.62 92 VAL A CA 1
ATOM 750 C C . VAL A 1 92 ? 1.754 -1.986 0.313 1.00 94.62 92 VAL A C 1
ATOM 752 O O . VAL A 1 92 ? 0.826 -2.171 -0.469 1.00 94.62 92 VAL A O 1
ATOM 755 N N . VAL A 1 93 ? 3.019 -1.925 -0.075 1.00 93.25 93 VAL A N 1
ATOM 756 C CA . VAL A 1 93 ? 3.491 -2.336 -1.390 1.00 93.25 93 VAL A CA 1
ATOM 757 C C . VAL A 1 93 ? 4.003 -3.766 -1.268 1.00 93.25 93 VAL A C 1
ATOM 759 O O . VAL A 1 93 ? 4.916 -4.048 -0.485 1.00 93.25 93 VAL A O 1
ATOM 762 N N . LEU A 1 94 ? 3.402 -4.663 -2.038 1.00 92.38 94 LEU A N 1
ATOM 763 C CA . LEU A 1 94 ? 3.765 -6.072 -2.127 1.00 92.38 94 LEU A CA 1
ATOM 764 C C . LEU A 1 94 ? 4.524 -6.331 -3.423 1.00 92.38 94 LEU A C 1
ATOM 766 O O . LEU A 1 94 ? 4.147 -5.832 -4.479 1.00 92.38 94 LEU A O 1
ATOM 770 N N . ASN A 1 95 ? 5.590 -7.120 -3.330 1.00 89.94 95 ASN A N 1
ATOM 771 C CA . ASN A 1 95 ? 6.308 -7.672 -4.469 1.00 89.94 95 ASN A CA 1
ATOM 772 C C . ASN A 1 95 ? 5.801 -9.094 -4.737 1.00 89.94 95 ASN A C 1
ATOM 774 O O . ASN A 1 95 ? 6.083 -10.014 -3.965 1.00 89.94 95 ASN A O 1
ATOM 778 N N . ASN A 1 96 ? 5.130 -9.282 -5.868 1.00 86.75 96 ASN A N 1
ATOM 779 C CA . ASN A 1 96 ? 4.535 -10.552 -6.278 1.00 86.75 96 ASN A CA 1
ATOM 780 C C . ASN A 1 96 ? 5.578 -11.633 -6.625 1.00 86.75 96 ASN A C 1
ATOM 782 O O . ASN A 1 96 ? 5.256 -12.817 -6.624 1.00 86.75 96 ASN A O 1
ATOM 786 N N . LYS A 1 97 ? 6.835 -11.262 -6.910 1.00 85.12 97 LYS A N 1
ATOM 787 C CA . LYS A 1 97 ? 7.929 -12.209 -7.204 1.00 85.12 97 LYS A CA 1
ATOM 788 C C . LYS A 1 97 ? 8.635 -12.739 -5.962 1.00 85.12 97 LYS A C 1
ATOM 790 O O . LYS A 1 97 ? 9.118 -13.867 -5.979 1.00 85.12 97 LYS A O 1
ATOM 795 N N . SER A 1 98 ? 8.769 -11.922 -4.919 1.00 80.75 98 SER A N 1
ATOM 796 C CA . SER A 1 98 ? 9.571 -12.255 -3.731 1.00 80.75 98 SER A CA 1
ATOM 797 C C . SER A 1 98 ? 8.753 -12.416 -2.452 1.00 80.75 98 SER A C 1
ATOM 799 O O . SER A 1 98 ? 9.333 -12.689 -1.402 1.00 80.75 98 SER A O 1
ATOM 801 N N . ASN A 1 99 ? 7.428 -12.228 -2.516 1.00 74.31 99 ASN A N 1
ATOM 802 C CA . ASN A 1 99 ? 6.535 -12.116 -1.354 1.00 74.31 99 ASN A CA 1
ATOM 803 C C . ASN A 1 99 ? 7.001 -11.064 -0.329 1.00 74.31 99 ASN A C 1
ATOM 805 O O . ASN A 1 99 ? 6.602 -11.088 0.836 1.00 74.31 99 ASN A O 1
ATOM 809 N N . GLY A 1 100 ? 7.867 -10.137 -0.747 1.00 84.25 100 GLY A N 1
ATOM 810 C CA . GLY A 1 100 ? 8.309 -9.028 0.079 1.00 84.25 100 GLY A CA 1
ATOM 811 C C . GLY A 1 100 ? 7.178 -8.022 0.240 1.00 84.25 100 GLY A C 1
ATOM 812 O O . GLY A 1 100 ? 6.537 -7.653 -0.740 1.00 84.25 100 GLY A O 1
ATOM 813 N N . GLN A 1 101 ? 6.961 -7.547 1.463 1.00 89.19 101 GLN A N 1
ATOM 814 C CA . GLN A 1 101 ? 5.995 -6.492 1.751 1.00 89.19 101 GLN A CA 1
ATOM 815 C C . GLN A 1 101 ? 6.679 -5.329 2.453 1.00 89.19 101 GLN A C 1
ATOM 817 O O . GLN A 1 101 ? 7.558 -5.526 3.298 1.00 89.19 101 GLN A O 1
ATOM 822 N N . LYS A 1 102 ? 6.259 -4.112 2.126 1.00 90.19 102 LYS A N 1
ATOM 823 C CA . LYS A 1 102 ? 6.730 -2.905 2.796 1.00 90.19 102 LYS A CA 1
ATOM 824 C C . LYS A 1 102 ? 5.577 -1.932 2.981 1.00 90.19 102 LYS A C 1
ATOM 826 O O . LYS A 1 102 ? 4.751 -1.805 2.086 1.00 90.19 102 LYS A O 1
ATOM 831 N N . GLY A 1 103 ? 5.516 -1.244 4.120 1.00 90.94 103 GLY A N 1
ATOM 832 C CA . GLY A 1 103 ? 4.571 -0.141 4.294 1.00 90.94 103 GLY A CA 1
ATOM 833 C C . GLY A 1 103 ? 4.808 0.923 3.227 1.00 90.94 103 GLY A C 1
ATOM 834 O O . GLY A 1 103 ? 5.961 1.241 2.924 1.00 90.94 103 GLY A O 1
ATOM 835 N N . LEU A 1 104 ? 3.739 1.478 2.655 1.00 90.75 104 LEU A N 1
ATOM 836 C CA . LEU A 1 104 ? 3.862 2.499 1.612 1.00 90.75 104 LEU A CA 1
ATOM 837 C C . LEU A 1 104 ? 4.641 3.728 2.115 1.00 90.75 104 LEU A C 1
ATOM 839 O O . LEU A 1 104 ? 5.457 4.290 1.386 1.00 90.75 104 LEU A O 1
ATOM 843 N N . ILE A 1 105 ? 4.464 4.093 3.387 1.00 88.19 105 ILE A N 1
ATOM 844 C CA . ILE A 1 105 ? 5.200 5.190 4.033 1.00 88.19 105 ILE A CA 1
ATOM 845 C C . ILE A 1 105 ? 6.717 4.938 4.117 1.00 88.19 105 ILE A C 1
ATOM 847 O O . ILE A 1 105 ? 7.511 5.879 4.122 1.00 88.19 105 ILE A O 1
ATOM 851 N N . ASP A 1 106 ? 7.138 3.672 4.115 1.00 88.31 106 ASP A N 1
ATOM 852 C CA . ASP A 1 106 ? 8.546 3.276 4.169 1.00 88.31 106 ASP A CA 1
ATOM 853 C C . ASP A 1 106 ? 9.165 3.097 2.771 1.00 88.31 106 ASP A C 1
ATOM 855 O O . ASP A 1 106 ? 10.359 2.793 2.646 1.00 88.31 106 ASP A O 1
ATOM 859 N N . CYS A 1 107 ? 8.378 3.229 1.701 1.00 88.44 107 CYS A N 1
ATOM 860 C CA . CYS A 1 107 ? 8.868 3.160 0.326 1.00 88.44 107 CYS A CA 1
ATOM 861 C C . CYS A 1 107 ? 9.685 4.413 -0.052 1.00 88.44 107 CYS A C 1
ATOM 863 O O . CYS A 1 107 ? 9.671 5.410 0.666 1.00 88.44 107 CYS A O 1
ATOM 865 N N . PRO A 1 108 ? 10.437 4.390 -1.165 1.00 85.88 108 PRO A N 1
ATOM 866 C CA . PRO A 1 108 ? 11.078 5.592 -1.699 1.00 85.88 108 PRO A CA 1
ATOM 867 C C . PRO A 1 108 ? 10.052 6.658 -2.109 1.00 85.88 108 PRO A C 1
ATOM 869 O O . PRO A 1 108 ? 8.984 6.321 -2.620 1.00 85.88 108 PRO A O 1
ATOM 872 N N . ASP A 1 109 ? 10.393 7.940 -1.955 1.00 85.69 109 ASP A N 1
ATOM 873 C CA . ASP A 1 109 ? 9.466 9.050 -2.232 1.00 85.69 109 ASP A CA 1
ATOM 874 C C . ASP A 1 109 ? 8.968 9.077 -3.682 1.00 85.69 109 ASP A C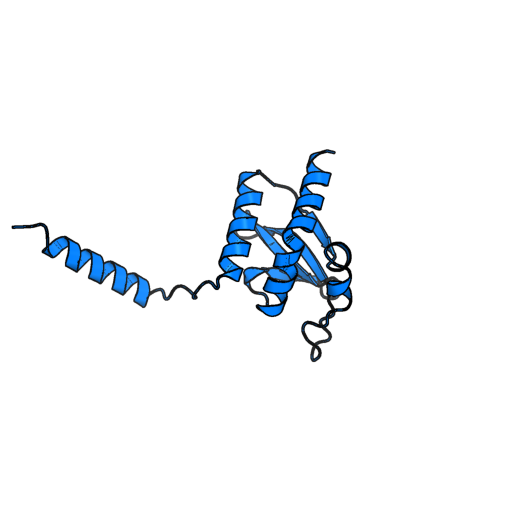 1
ATOM 876 O O . ASP A 1 109 ? 7.796 9.357 -3.914 1.00 85.69 109 ASP A O 1
ATOM 880 N N . GLU A 1 110 ? 9.808 8.711 -4.655 1.00 84.75 110 GLU A N 1
ATOM 881 C CA . GLU A 1 110 ? 9.398 8.600 -6.062 1.00 84.75 110 GLU A CA 1
ATOM 882 C C . GLU A 1 110 ? 8.186 7.670 -6.228 1.00 84.75 110 GLU A C 1
ATOM 884 O O . GLU A 1 110 ? 7.229 7.988 -6.936 1.00 84.75 110 GLU A O 1
ATOM 889 N N . MET A 1 111 ? 8.193 6.543 -5.515 1.00 88.00 111 MET A N 1
ATOM 890 C CA . MET A 1 111 ? 7.099 5.581 -5.541 1.00 88.00 111 MET A CA 1
ATOM 891 C C . MET A 1 111 ? 5.858 6.111 -4.846 1.00 88.00 111 MET A C 1
ATOM 893 O O . MET A 1 111 ? 4.756 5.962 -5.372 1.00 88.00 111 MET A O 1
ATOM 897 N N . LYS A 1 112 ? 6.032 6.763 -3.694 1.00 90.25 112 LYS A N 1
ATOM 898 C CA . LYS A 1 112 ? 4.919 7.380 -2.975 1.00 90.25 112 LYS A CA 1
ATOM 899 C C . LYS A 1 112 ? 4.210 8.413 -3.844 1.00 90.25 112 LYS A C 1
ATOM 901 O O . LYS A 1 112 ? 2.999 8.339 -3.977 1.00 90.25 112 LYS A O 1
ATOM 906 N N . VAL A 1 113 ? 4.952 9.326 -4.481 1.00 89.69 113 VAL A N 1
ATOM 907 C CA . VAL A 1 113 ? 4.392 10.368 -5.366 1.00 89.69 113 VAL A CA 1
ATOM 908 C C . VAL A 1 113 ? 3.596 9.749 -6.508 1.00 89.69 113 VAL A C 1
ATOM 910 O O . VAL A 1 113 ? 2.482 10.183 -6.802 1.00 89.69 113 VAL A O 1
ATOM 913 N N . LYS A 1 114 ? 4.161 8.722 -7.145 1.00 89.38 114 LYS A N 1
ATOM 914 C CA . LYS A 1 114 ? 3.507 8.005 -8.238 1.00 89.38 114 LYS A CA 1
ATOM 915 C C . LYS A 1 114 ? 2.206 7.352 -7.777 1.00 89.38 114 LYS A C 1
ATOM 917 O O . LYS A 1 114 ? 1.165 7.604 -8.376 1.00 89.38 114 LYS A O 1
ATOM 922 N N . LEU A 1 11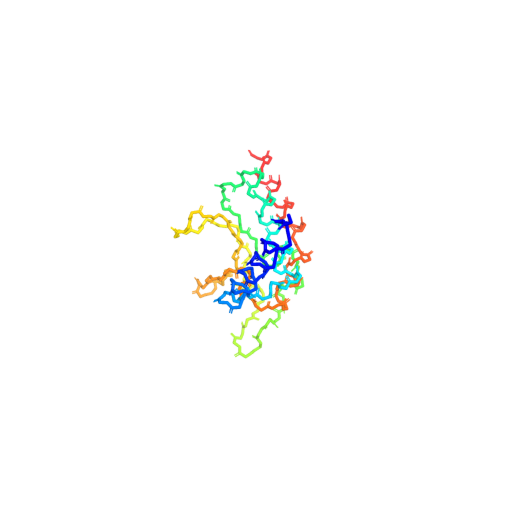5 ? 2.240 6.591 -6.687 1.00 90.88 115 LEU A N 1
ATOM 923 C CA . LEU A 1 115 ? 1.055 5.902 -6.175 1.00 90.88 115 LEU A CA 1
ATOM 924 C C . LEU A 1 115 ? -0.007 6.863 -5.653 1.00 90.88 115 LEU A C 1
ATOM 926 O O . LEU A 1 115 ? -1.188 6.628 -5.889 1.00 90.88 115 LEU A O 1
ATOM 930 N N . LEU A 1 116 ? 0.393 7.974 -5.040 1.00 91.62 116 LEU A N 1
ATOM 931 C CA . LEU A 1 116 ? -0.520 8.998 -4.541 1.00 91.62 116 LEU A CA 1
ATOM 932 C C . LEU A 1 116 ? -1.440 9.534 -5.646 1.00 91.62 116 LEU A C 1
ATOM 934 O O . LEU A 1 116 ? -2.642 9.676 -5.438 1.00 91.62 116 LEU A O 1
ATOM 938 N N . SER A 1 117 ? -0.908 9.740 -6.856 1.00 90.31 117 SER A N 1
ATOM 939 C CA . SER A 1 117 ? -1.715 10.158 -8.014 1.00 90.31 117 SER A CA 1
ATOM 940 C C . SER A 1 117 ? -2.763 9.127 -8.456 1.00 90.31 117 SER A C 1
ATOM 942 O O . SER A 1 117 ? -3.719 9.481 -9.141 1.00 90.31 117 SER A O 1
ATOM 944 N N . THR A 1 118 ? -2.620 7.871 -8.027 1.00 91.50 118 THR A N 1
ATOM 945 C CA . THR A 1 118 ? -3.529 6.763 -8.354 1.00 91.50 118 THR A CA 1
ATOM 946 C C . THR A 1 118 ? -4.495 6.393 -7.227 1.00 91.50 118 THR A C 1
ATOM 948 O O . THR A 1 118 ? -5.324 5.496 -7.389 1.00 91.50 118 THR A O 1
ATOM 951 N N . PHE A 1 119 ? -4.448 7.089 -6.086 1.00 93.12 119 PHE A N 1
ATOM 952 C CA . PHE A 1 119 ? -5.309 6.786 -4.936 1.00 93.12 119 PHE A CA 1
ATOM 953 C C . PHE A 1 119 ? -6.798 6.926 -5.241 1.00 93.12 119 PHE A C 1
ATOM 955 O O . PHE A 1 119 ? -7.597 6.151 -4.726 1.00 93.12 119 PHE A O 1
ATOM 962 N N . SER A 1 120 ? -7.186 7.847 -6.123 1.00 91.00 120 SER A N 1
ATOM 963 C CA . SER A 1 120 ? -8.578 7.979 -6.570 1.00 91.00 120 SER A CA 1
ATOM 964 C C . SER A 1 120 ? -9.081 6.726 -7.300 1.00 91.00 120 SER A C 1
ATOM 966 O O . SER A 1 120 ? -10.231 6.319 -7.118 1.00 91.00 120 SER A O 1
ATOM 968 N N . VAL A 1 121 ? -8.216 6.077 -8.086 1.00 92.56 121 VAL A N 1
ATOM 969 C CA . VAL A 1 121 ? -8.520 4.822 -8.788 1.00 92.56 121 VAL A CA 1
ATOM 970 C C . VAL A 1 121 ? -8.638 3.680 -7.783 1.00 92.56 121 VAL A C 1
ATOM 972 O O . VAL A 1 121 ? -9.608 2.923 -7.820 1.00 92.56 121 VAL A O 1
ATOM 975 N N . PHE A 1 122 ? -7.711 3.604 -6.826 1.00 93.50 122 PHE A N 1
ATOM 976 C CA . PHE A 1 122 ? -7.769 2.612 -5.752 1.00 93.50 122 PHE A CA 1
ATOM 977 C C . PHE A 1 122 ? -9.032 2.764 -4.889 1.00 93.50 122 PHE A C 1
ATOM 979 O O . PHE A 1 122 ? -9.740 1.789 -4.649 1.00 93.50 122 PHE A O 1
ATOM 986 N N . ALA A 1 123 ? -9.380 3.992 -4.498 1.00 91.06 123 ALA A N 1
ATOM 987 C CA . ALA A 1 123 ? -10.609 4.294 -3.767 1.00 91.06 123 ALA A CA 1
ATOM 988 C C . ALA A 1 123 ? -11.863 3.919 -4.568 1.00 91.06 123 ALA A C 1
ATOM 990 O O . ALA A 1 123 ? -12.816 3.379 -4.011 1.00 91.06 123 ALA A O 1
ATOM 991 N N . SER A 1 124 ? -11.853 4.137 -5.887 1.00 90.88 124 SER A N 1
ATOM 992 C CA . SER A 1 124 ? -12.947 3.711 -6.768 1.00 90.88 124 SER A CA 1
ATOM 993 C C . SER A 1 124 ? -13.093 2.187 -6.803 1.00 90.88 124 SER A C 1
ATOM 995 O O . SER A 1 124 ? -14.217 1.687 -6.789 1.00 90.88 124 SER A O 1
ATOM 997 N N . LYS A 1 125 ? -11.977 1.441 -6.784 1.00 90.75 125 LYS A N 1
ATOM 998 C CA . LYS A 1 125 ? -11.982 -0.028 -6.676 1.00 90.75 125 LYS A CA 1
ATOM 999 C C . LYS A 1 125 ? -12.596 -0.485 -5.351 1.00 90.75 125 LYS A C 1
ATOM 1001 O O . LYS A 1 125 ? -13.499 -1.317 -5.363 1.00 90.75 125 LYS A O 1
ATOM 1006 N N . ILE A 1 126 ? -12.179 0.115 -4.233 1.00 90.25 126 ILE A N 1
ATOM 1007 C CA . ILE A 1 126 ? -12.758 -0.149 -2.904 1.00 90.25 126 ILE A CA 1
ATOM 1008 C C . ILE A 1 126 ? -14.267 0.123 -2.907 1.00 90.25 126 ILE A C 1
ATOM 1010 O O . ILE A 1 126 ? -15.053 -0.716 -2.474 1.00 90.25 126 ILE A O 1
ATOM 1014 N N . ALA A 1 127 ? -14.686 1.278 -3.426 1.00 87.94 127 ALA A N 1
ATOM 1015 C CA . ALA A 1 127 ? -16.094 1.659 -3.487 1.00 87.94 127 ALA A CA 1
ATOM 1016 C C . ALA A 1 127 ? -16.928 0.726 -4.380 1.00 87.94 127 ALA A C 1
ATOM 1018 O O . ALA A 1 127 ? -18.117 0.550 -4.124 1.00 87.94 127 ALA A O 1
ATOM 1019 N N . GLY A 1 128 ? -16.324 0.134 -5.416 1.00 86.56 128 GLY A N 1
ATOM 1020 C CA . GLY A 1 128 ? -16.940 -0.924 -6.215 1.00 86.56 128 GLY A CA 1
ATOM 1021 C C . GLY A 1 128 ? -17.207 -2.179 -5.386 1.00 86.56 128 GLY A C 1
ATOM 1022 O O . GLY A 1 128 ? -18.325 -2.673 -5.392 1.00 86.56 128 GLY A O 1
ATOM 1023 N N . MET A 1 129 ? -16.222 -2.620 -4.599 1.00 84.44 129 MET A N 1
ATOM 1024 C CA . MET A 1 129 ? -16.345 -3.802 -3.734 1.00 84.44 129 MET A CA 1
ATOM 1025 C C . MET A 1 129 ? -17.328 -3.620 -2.571 1.00 84.44 129 MET A C 1
ATOM 1027 O O . MET A 1 129 ? -17.842 -4.601 -2.059 1.00 84.44 129 MET A O 1
ATOM 1031 N N . LEU A 1 130 ? -17.586 -2.382 -2.136 1.00 81.38 130 LEU A N 1
ATOM 1032 C CA . LEU A 1 130 ? -18.569 -2.077 -1.086 1.00 81.38 130 LEU A CA 1
ATOM 1033 C C . LEU A 1 130 ? -20.029 -2.124 -1.569 1.00 81.38 130 LEU A C 1
ATOM 1035 O O . LEU A 1 130 ? -20.938 -2.076 -0.742 1.00 81.38 130 LEU A O 1
ATOM 1039 N N . LYS A 1 131 ? -20.264 -2.112 -2.887 1.00 71.81 131 LYS 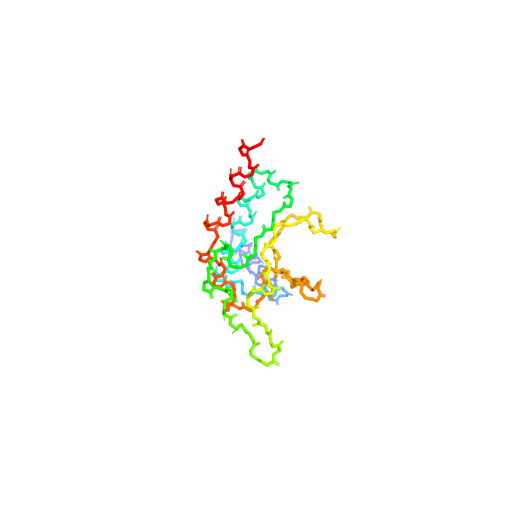A N 1
ATOM 1040 C CA . LYS A 1 131 ? -21.614 -2.120 -3.476 1.00 71.81 131 LYS A CA 1
ATOM 1041 C C . LYS A 1 131 ? -22.129 -3.523 -3.800 1.00 71.81 131 LYS A C 1
ATOM 1043 O O . LYS A 1 131 ? -23.318 -3.639 -4.096 1.00 71.81 131 LYS A O 1
ATOM 1048 N N . ASP A 1 132 ? -21.252 -4.521 -3.749 1.00 52.28 132 ASP A N 1
ATOM 1049 C CA . ASP A 1 132 ? -21.568 -5.947 -3.877 1.00 52.28 132 ASP A CA 1
ATOM 1050 C C . ASP A 1 132 ? -21.810 -6.575 -2.493 1.00 52.28 132 ASP A C 1
ATOM 1052 O O . ASP A 1 132 ? -22.714 -7.437 -2.393 1.00 52.28 132 ASP A O 1
#

Foldseek 3Di:
DPDPVVVVVVVVVVVVVCVVDVDPPQPPLNVLQVVLLVVCVVVVPDDKDKDQVCQLPVVQQQDAPDPVVRRGSNQWIWMFDQDPVPRRTAIWIAGNVPRDIDGLSPDDVVSSVSVSVSVVVSVVVVVVVVVD

Secondary structure (DSSP, 8-state):
--SHHHHHHHHHHHHHHHHHS------HHHHHHHHHHHHHHHTT--S-EEEEHHHH-HHHHH-EEETTTTEEGGGEEEEEEE-TTT--EEEEEEETTT--EEEGGGS-HHHHHHHHTTHHHHHHHHHHHT--

Sequence (132 aa):
MTNNTTLIELKEKMNQIIKDNPAKAQSKIDREIFMFEEELRELGLSFEVDANFNELDSSLGQHVFNSTHGFIGQDYCLKWTKNPQTSVWYLVVLNNKSNGQKGLIDCPDEMKVKLLSTFSVFASKIAGMLKD